Protein AF-A0A8T3VVD2-F1 (afdb_monomer)

Radius of gyration: 29.09 Å; Cα contacts (8 Å, |Δi|>4): 237; chains: 1; bounding box: 76×35×88 Å

Structure (mmCIF, N/CA/C/O backbone):
data_AF-A0A8T3VVD2-F1
#
_entry.id   AF-A0A8T3VVD2-F1
#
loop_
_atom_site.group_PDB
_atom_site.id
_atom_site.type_symbol
_atom_site.label_atom_id
_atom_site.label_alt_id
_atom_site.label_comp_id
_atom_site.label_asym_id
_atom_site.label_entity_id
_atom_site.label_seq_id
_atom_site.pdbx_PDB_ins_code
_atom_site.Cartn_x
_atom_site.Cartn_y
_atom_site.Cartn_z
_atom_site.occupancy
_atom_site.B_iso_or_equiv
_atom_site.auth_seq_id
_atom_site.auth_comp_id
_atom_site.auth_asym_id
_atom_site.auth_atom_id
_atom_site.pdbx_PDB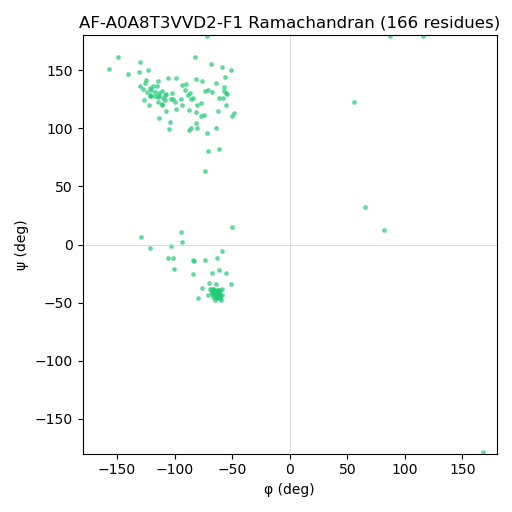_model_num
ATOM 1 N N . MET A 1 1 ? 17.380 9.396 -68.700 1.00 45.62 1 MET A N 1
ATOM 2 C CA . MET A 1 1 ? 18.036 9.926 -67.483 1.00 45.62 1 MET A CA 1
ATOM 3 C C . MET A 1 1 ? 17.421 11.280 -67.155 1.00 45.62 1 MET A C 1
ATOM 5 O O . MET A 1 1 ? 17.793 12.274 -67.766 1.00 45.62 1 MET A O 1
ATOM 9 N N . VAL A 1 2 ? 16.415 11.318 -66.279 1.00 51.78 2 VAL A N 1
ATOM 10 C CA . VAL A 1 2 ? 15.748 12.574 -65.893 1.00 51.78 2 VAL A CA 1
ATOM 11 C C . VAL A 1 2 ? 16.665 13.305 -64.914 1.00 51.78 2 VAL A C 1
ATOM 13 O O . VAL A 1 2 ? 16.884 12.832 -63.803 1.00 51.78 2 VAL A O 1
ATOM 16 N N . ARG A 1 3 ? 17.256 14.429 -65.339 1.00 52.09 3 ARG A N 1
ATOM 17 C CA . ARG A 1 3 ? 18.013 15.315 -64.445 1.00 52.09 3 ARG A CA 1
ATOM 18 C C . ARG A 1 3 ? 17.010 16.034 -63.549 1.00 52.09 3 ARG A C 1
ATOM 20 O O . ARG A 1 3 ? 16.399 17.013 -63.966 1.00 52.09 3 ARG A O 1
ATOM 27 N N . LEU A 1 4 ? 16.795 15.505 -62.350 1.00 54.72 4 LEU A N 1
ATOM 28 C CA . LEU A 1 4 ? 15.943 16.141 -61.355 1.00 54.72 4 LEU A CA 1
ATOM 29 C C . LEU A 1 4 ? 16.552 17.505 -60.998 1.00 54.72 4 LEU A C 1
ATOM 31 O O . LEU A 1 4 ? 17.735 17.592 -60.671 1.00 54.72 4 LEU A O 1
ATOM 35 N N . ASN A 1 5 ? 15.760 18.572 -61.113 1.00 67.88 5 ASN A N 1
ATOM 36 C CA . ASN A 1 5 ? 16.196 19.926 -60.786 1.00 67.88 5 ASN A CA 1
ATOM 37 C C . ASN A 1 5 ? 16.741 19.940 -59.338 1.00 67.88 5 ASN A C 1
ATOM 39 O O . ASN A 1 5 ? 16.047 19.454 -58.439 1.00 67.88 5 ASN A O 1
ATOM 43 N N . PRO A 1 6 ? 17.950 20.476 -59.083 1.00 70.69 6 PRO A N 1
ATOM 44 C CA . PRO A 1 6 ? 18.569 20.474 -57.755 1.00 70.69 6 PRO A CA 1
ATOM 45 C C . PRO A 1 6 ? 17.690 21.116 -56.671 1.00 70.69 6 PRO A C 1
ATOM 47 O O . PRO A 1 6 ? 17.810 20.766 -55.499 1.00 70.69 6 PRO A O 1
ATOM 50 N N . VAL A 1 7 ? 16.770 22.010 -57.047 1.00 67.38 7 VAL A N 1
ATOM 51 C CA . VAL A 1 7 ? 15.781 22.594 -56.129 1.00 67.38 7 VAL A CA 1
ATOM 52 C C . VAL A 1 7 ? 14.724 21.564 -55.710 1.00 67.38 7 VAL A C 1
ATOM 54 O O . VAL A 1 7 ? 14.428 21.434 -54.526 1.00 67.38 7 VAL A O 1
ATOM 57 N N . ILE A 1 8 ? 14.213 20.769 -56.653 1.00 68.38 8 ILE A N 1
ATOM 58 C CA . ILE A 1 8 ? 13.212 19.721 -56.391 1.00 68.38 8 ILE A CA 1
ATOM 59 C C . ILE A 1 8 ? 13.821 18.611 -55.523 1.00 68.38 8 ILE A C 1
ATOM 61 O O . ILE A 1 8 ? 13.182 18.137 -54.589 1.00 68.38 8 ILE A O 1
ATOM 65 N N . SER A 1 9 ? 15.091 18.262 -55.758 1.00 72.38 9 SER A N 1
ATOM 66 C CA . SER A 1 9 ? 15.817 17.298 -54.921 1.00 72.38 9 SER A CA 1
ATOM 67 C C . SER A 1 9 ? 15.936 17.757 -53.463 1.00 72.38 9 SER A C 1
ATOM 69 O O . SER A 1 9 ? 15.792 16.939 -52.560 1.00 72.38 9 SER A O 1
ATOM 71 N N . LYS A 1 10 ? 16.178 19.052 -53.213 1.00 71.88 10 LYS A N 1
ATOM 72 C CA . LYS A 1 10 ? 16.268 19.600 -51.848 1.00 71.88 10 LYS A CA 1
ATOM 73 C C . LYS A 1 10 ? 14.916 19.606 -51.137 1.00 71.88 10 LYS A C 1
ATOM 75 O O . LYS A 1 10 ? 14.860 19.304 -49.951 1.00 71.88 10 LYS A O 1
ATOM 80 N N . ILE A 1 11 ? 13.835 19.900 -51.863 1.00 76.50 11 ILE A N 1
ATOM 81 C CA . ILE A 1 11 ? 12.470 19.881 -51.315 1.00 76.50 11 ILE A CA 1
ATOM 82 C C . ILE A 1 11 ? 12.075 18.459 -50.905 1.00 76.50 11 ILE A C 1
ATOM 84 O O . ILE A 1 11 ? 11.570 18.266 -49.804 1.00 76.50 11 ILE A O 1
ATOM 88 N N . ILE A 1 12 ? 12.362 17.456 -51.740 1.00 77.19 12 ILE A N 1
ATOM 89 C CA . ILE A 1 12 ? 12.054 16.052 -51.422 1.00 77.19 12 ILE A CA 1
ATOM 90 C C . ILE A 1 12 ? 12.798 15.600 -50.158 1.00 77.19 12 ILE A C 1
ATOM 92 O O . ILE A 1 12 ? 12.195 14.978 -49.287 1.00 77.19 12 ILE A O 1
ATOM 96 N N . VAL A 1 13 ? 14.080 15.958 -50.020 1.00 79.88 13 VAL A N 1
ATOM 97 C CA . VAL A 1 13 ? 14.874 15.637 -48.821 1.00 79.88 13 VAL A CA 1
ATOM 98 C C . VAL A 1 13 ? 14.320 16.337 -47.575 1.00 79.88 13 VAL A C 1
ATOM 100 O O . VAL A 1 13 ? 14.219 15.712 -46.523 1.00 79.88 13 VAL A O 1
ATOM 103 N N . ALA A 1 14 ? 13.909 17.604 -47.687 1.00 78.44 14 ALA A N 1
ATOM 104 C CA . ALA A 1 14 ? 13.319 18.343 -46.571 1.00 78.44 14 ALA A CA 1
ATOM 105 C C . ALA A 1 14 ? 11.988 17.730 -46.103 1.00 78.44 14 ALA A C 1
ATOM 107 O O . ALA A 1 14 ? 11.775 17.571 -44.904 1.00 78.44 14 ALA A O 1
ATOM 108 N N . VAL A 1 15 ? 11.121 17.325 -47.035 1.00 81.62 15 VAL A N 1
ATOM 109 C CA . VAL A 1 15 ? 9.848 16.657 -46.712 1.00 81.62 15 VAL A CA 1
ATOM 110 C C . VAL A 1 15 ? 10.092 15.303 -46.046 1.00 81.62 15 VAL A C 1
ATOM 112 O O . VAL A 1 15 ? 9.437 14.990 -45.055 1.00 81.62 15 VAL A O 1
ATOM 115 N N . PHE A 1 16 ? 11.065 14.529 -46.535 1.00 82.94 16 PHE A N 1
ATOM 116 C CA . PHE A 1 16 ? 11.440 13.258 -45.913 1.00 82.94 16 PHE A CA 1
ATOM 117 C C . PHE A 1 16 ? 11.955 13.436 -44.486 1.00 82.94 16 PHE A C 1
ATOM 119 O O . PHE A 1 16 ? 11.568 12.674 -43.604 1.00 82.94 16 PHE A O 1
ATOM 126 N N . LEU A 1 17 ? 12.783 14.454 -44.240 1.00 81.31 17 LEU A N 1
ATOM 127 C CA . LEU A 1 17 ? 13.268 14.758 -42.895 1.00 81.31 1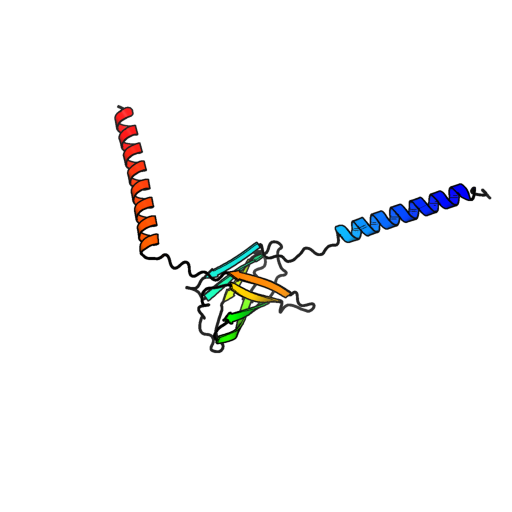7 LEU A CA 1
ATOM 128 C C . LEU A 1 17 ? 12.122 15.149 -41.961 1.00 81.31 17 LEU A C 1
ATOM 130 O O . LEU A 1 17 ? 12.041 14.618 -40.861 1.00 81.31 17 LEU A O 1
ATOM 134 N N . ILE A 1 18 ? 11.206 16.013 -42.401 1.00 83.12 18 ILE A N 1
ATOM 135 C CA . ILE A 1 18 ? 10.052 16.423 -41.586 1.00 83.12 18 ILE A CA 1
ATOM 136 C C . ILE A 1 18 ? 9.153 15.224 -41.269 1.00 83.12 18 ILE A C 1
ATOM 138 O O . ILE A 1 18 ? 8.753 15.054 -40.121 1.00 83.12 18 ILE A O 1
ATOM 142 N N . ALA A 1 19 ? 8.871 14.367 -42.253 1.00 79.88 19 ALA A N 1
ATOM 143 C CA . ALA A 1 19 ? 8.080 13.158 -42.043 1.00 79.88 19 ALA A CA 1
ATOM 144 C C . ALA A 1 19 ? 8.773 12.181 -41.078 1.00 79.88 19 ALA A C 1
ATOM 146 O O . ALA A 1 19 ? 8.126 11.639 -40.187 1.00 79.88 19 ALA A O 1
ATOM 147 N N . PHE A 1 20 ? 10.089 12.001 -41.206 1.00 81.75 20 PHE A N 1
ATOM 148 C CA . PHE A 1 20 ? 10.874 11.169 -40.296 1.00 81.75 20 PHE A CA 1
ATOM 149 C C . PHE A 1 20 ? 10.854 11.717 -38.862 1.00 81.75 20 PHE A C 1
ATOM 151 O O . PHE A 1 20 ? 10.597 10.965 -37.925 1.00 81.75 20 PHE A O 1
ATOM 158 N N . PHE A 1 21 ? 11.039 13.029 -38.686 1.00 78.44 21 PHE A N 1
ATOM 159 C CA . PHE A 1 21 ? 10.929 13.678 -37.377 1.00 78.44 21 PHE A CA 1
ATOM 160 C C . PHE A 1 21 ? 9.514 13.586 -36.799 1.00 78.44 21 PHE A C 1
ATOM 162 O O . PHE A 1 21 ? 9.372 13.336 -35.609 1.00 78.44 21 PHE A O 1
ATOM 169 N N . ALA A 1 22 ? 8.468 13.722 -37.616 1.00 74.81 22 ALA A N 1
ATOM 170 C CA . ALA A 1 22 ? 7.087 13.576 -37.164 1.00 74.81 22 ALA A CA 1
ATOM 171 C C . ALA A 1 22 ? 6.786 12.150 -36.676 1.00 74.81 22 ALA A C 1
ATOM 173 O O . ALA A 1 22 ? 6.156 11.986 -35.635 1.00 74.81 22 ALA A O 1
ATOM 174 N N . VAL A 1 23 ? 7.281 11.124 -37.377 1.00 77.69 23 VAL A N 1
ATOM 175 C CA . VAL A 1 23 ? 7.162 9.721 -36.944 1.00 77.69 23 VAL A CA 1
ATOM 176 C C . VAL A 1 23 ? 7.967 9.470 -35.672 1.00 77.69 23 VAL A C 1
ATOM 178 O O . VAL A 1 23 ? 7.491 8.765 -34.790 1.00 77.69 23 VAL A O 1
ATOM 181 N N . PHE A 1 24 ? 9.151 10.071 -35.538 1.00 74.00 24 PHE A N 1
ATOM 182 C CA . PHE A 1 24 ? 9.974 9.939 -34.337 1.00 74.00 24 PHE A CA 1
ATOM 183 C C . PHE A 1 24 ? 9.333 10.614 -33.115 1.00 74.00 24 PHE A C 1
ATOM 185 O O . PHE A 1 24 ? 9.325 10.034 -32.036 1.00 74.00 24 PHE A O 1
ATOM 192 N N . ILE A 1 25 ? 8.740 11.802 -33.285 1.00 72.12 25 ILE A N 1
ATOM 193 C CA . ILE A 1 25 ? 7.984 12.498 -32.231 1.00 72.12 25 ILE A CA 1
ATOM 194 C C . ILE A 1 25 ? 6.727 11.706 -31.864 1.00 72.12 25 ILE A C 1
ATOM 196 O O . ILE A 1 25 ? 6.444 11.528 -30.684 1.00 72.12 25 ILE A O 1
ATOM 200 N N . TRP A 1 26 ? 5.994 11.192 -32.856 1.00 70.44 26 TRP A N 1
ATOM 201 C CA . TRP A 1 26 ? 4.824 10.346 -32.617 1.00 70.44 26 TRP A CA 1
ATOM 202 C C . TRP A 1 26 ? 5.198 9.065 -31.860 1.00 70.44 26 TRP A C 1
ATOM 204 O O . TRP A 1 26 ? 4.547 8.725 -30.880 1.00 70.44 26 TRP A O 1
ATOM 214 N N . ALA A 1 27 ? 6.285 8.400 -32.255 1.00 64.19 27 ALA A N 1
ATOM 215 C CA . ALA A 1 27 ? 6.796 7.222 -31.568 1.00 64.19 27 ALA A CA 1
ATOM 216 C C . ALA A 1 27 ? 7.242 7.552 -30.136 1.00 64.19 27 ALA A C 1
ATOM 218 O O . ALA A 1 27 ? 6.880 6.828 -29.223 1.00 64.19 27 ALA A O 1
ATOM 219 N N . ALA A 1 28 ? 7.954 8.659 -29.912 1.00 61.75 28 ALA A N 1
ATOM 220 C CA . ALA A 1 28 ? 8.386 9.067 -28.574 1.00 61.75 28 ALA A CA 1
ATOM 221 C C . ALA A 1 28 ? 7.213 9.395 -27.634 1.00 61.75 28 ALA A C 1
ATOM 223 O O . ALA A 1 28 ? 7.301 9.112 -26.448 1.00 61.75 28 ALA A O 1
ATOM 224 N N . PHE A 1 29 ? 6.119 9.953 -28.163 1.00 53.28 29 PHE A N 1
ATOM 225 C CA . PHE A 1 29 ? 4.945 10.334 -27.371 1.00 53.28 29 PHE A CA 1
ATOM 226 C C . PHE A 1 29 ? 3.972 9.168 -27.115 1.00 53.28 29 PHE A C 1
ATOM 228 O O . PHE A 1 29 ? 3.226 9.193 -26.147 1.00 53.28 29 PHE A O 1
ATOM 235 N N . PHE A 1 30 ? 3.949 8.146 -27.980 1.00 54.38 30 PHE A N 1
ATOM 236 C CA . PHE A 1 30 ? 3.048 6.987 -27.844 1.00 54.38 30 PHE A CA 1
ATOM 237 C C . PHE A 1 30 ? 3.736 5.700 -27.368 1.00 54.38 30 PHE A C 1
ATOM 239 O O . PHE A 1 30 ? 3.044 4.744 -27.026 1.00 54.38 30 PHE A O 1
ATOM 246 N N . LEU A 1 31 ? 5.072 5.653 -27.347 1.00 51.16 31 LEU A N 1
ATOM 247 C CA . LEU A 1 31 ? 5.854 4.572 -26.729 1.00 51.16 31 LEU A CA 1
ATOM 248 C C . LEU A 1 31 ? 6.268 4.903 -25.291 1.00 51.16 31 LEU A C 1
ATOM 250 O O . LEU A 1 31 ? 7.106 4.189 -24.740 1.00 51.16 31 LEU A O 1
ATOM 254 N N . GLU A 1 32 ? 5.720 5.961 -24.686 1.00 50.44 32 GLU A N 1
ATOM 255 C CA . GLU A 1 32 ? 5.862 6.153 -23.245 1.00 50.44 32 GLU A CA 1
ATOM 256 C C . GLU A 1 32 ? 5.331 4.887 -22.552 1.00 50.44 32 GLU A C 1
ATOM 258 O O . GLU A 1 32 ? 4.189 4.484 -22.807 1.00 50.44 32 GLU A O 1
ATOM 263 N N . PRO A 1 33 ? 6.172 4.178 -21.774 1.00 52.59 33 PRO A N 1
ATOM 264 C CA . PRO A 1 33 ? 5.735 2.978 -21.081 1.00 52.59 33 PRO A CA 1
ATOM 265 C C . PRO A 1 33 ? 4.557 3.363 -20.193 1.00 52.59 33 PRO A C 1
ATOM 267 O O . PRO A 1 33 ? 4.598 4.411 -19.553 1.00 52.59 33 PRO A O 1
ATOM 270 N N . ALA A 1 34 ? 3.504 2.539 -20.196 1.00 53.03 34 ALA A N 1
ATOM 271 C CA . ALA A 1 34 ? 2.357 2.740 -19.324 1.00 53.03 34 ALA A CA 1
ATOM 272 C C . ALA A 1 34 ? 2.880 2.946 -17.900 1.00 53.03 34 ALA A C 1
ATOM 274 O O . ALA A 1 34 ? 3.476 2.036 -17.326 1.00 53.03 34 ALA A O 1
ATOM 275 N N . GLU A 1 35 ? 2.743 4.166 -17.389 1.00 54.75 35 GLU A N 1
ATOM 276 C CA . GLU A 1 35 ? 3.260 4.522 -16.080 1.00 54.75 35 GLU A CA 1
ATOM 277 C C . GLU A 1 35 ? 2.531 3.636 -15.067 1.00 54.75 35 GLU A C 1
ATOM 279 O O . GLU A 1 35 ? 1.299 3.662 -14.965 1.00 54.75 35 GLU A O 1
ATOM 284 N N . THR A 1 36 ? 3.277 2.754 -14.398 1.00 61.72 36 THR A N 1
ATOM 285 C CA . THR A 1 36 ? 2.759 1.884 -13.341 1.00 61.72 36 THR A CA 1
ATOM 286 C C . THR A 1 36 ? 2.462 2.756 -12.136 1.00 61.72 36 THR A C 1
ATOM 288 O O . THR A 1 36 ? 3.278 2.892 -11.227 1.00 61.72 36 THR A O 1
ATOM 291 N N . ASP A 1 37 ? 1.311 3.408 -12.187 1.00 68.31 37 ASP A N 1
ATOM 292 C CA . ASP A 1 37 ? 0.943 4.454 -11.253 1.00 68.31 37 ASP A CA 1
ATOM 293 C C . ASP A 1 37 ? -0.110 3.938 -10.266 1.00 68.31 37 ASP A C 1
ATOM 295 O O . ASP A 1 37 ? -0.982 3.126 -10.607 1.00 68.31 37 ASP A O 1
ATOM 299 N N . VAL A 1 38 ? -0.010 4.387 -9.019 1.00 75.88 38 VAL A N 1
ATOM 300 C CA . VAL A 1 38 ? -0.896 3.954 -7.935 1.00 75.88 38 VAL A CA 1
ATOM 301 C C . VAL A 1 38 ? -2.164 4.802 -7.982 1.00 75.88 38 VAL A C 1
ATOM 303 O O . VAL A 1 38 ? -2.113 6.030 -7.981 1.00 75.88 38 VAL A O 1
ATOM 306 N N . GLU A 1 39 ? -3.327 4.157 -8.035 1.00 81.69 39 GLU A N 1
ATOM 307 C CA . GLU A 1 39 ? -4.615 4.851 -7.963 1.00 81.69 39 GLU A CA 1
ATOM 308 C C . GLU A 1 39 ? -4.962 5.203 -6.517 1.00 81.69 39 GLU A C 1
ATOM 310 O O . GLU A 1 39 ? -5.376 6.321 -6.216 1.00 81.69 39 GLU A O 1
ATOM 315 N N . SER A 1 40 ? -4.789 4.241 -5.611 1.00 81.06 40 SER A N 1
ATOM 316 C CA . SER A 1 40 ? -5.002 4.439 -4.181 1.00 81.06 40 SER A CA 1
ATOM 317 C C . SER A 1 40 ? -4.221 3.420 -3.362 1.00 81.06 40 SER A C 1
ATOM 319 O O . SER A 1 40 ? -3.992 2.293 -3.797 1.00 81.06 40 SER A O 1
ATOM 321 N N . ALA A 1 41 ? -3.846 3.804 -2.147 1.00 81.56 41 ALA A N 1
ATOM 322 C CA . ALA A 1 41 ? -3.307 2.898 -1.147 1.00 81.56 41 ALA A CA 1
ATOM 323 C C . ALA A 1 41 ? -4.059 3.113 0.168 1.00 81.56 41 ALA A C 1
ATOM 325 O O . ALA A 1 41 ? -4.343 4.245 0.555 1.00 81.56 41 ALA A O 1
ATOM 326 N N . THR A 1 42 ? -4.418 2.018 0.828 1.00 83.06 42 THR A N 1
ATOM 327 C CA . THR A 1 42 ? -5.182 2.017 2.081 1.00 83.06 42 THR A CA 1
ATOM 328 C C . THR A 1 42 ? -4.505 1.113 3.094 1.00 83.06 42 THR A C 1
ATOM 330 O O . THR A 1 42 ? -3.889 0.118 2.712 1.00 83.06 42 THR A O 1
ATOM 333 N N . TYR A 1 43 ? -4.622 1.465 4.371 1.00 82.94 43 TYR A N 1
ATOM 334 C CA . TYR A 1 43 ? -4.093 0.696 5.489 1.00 82.94 43 TYR A CA 1
ATOM 335 C C . TYR A 1 43 ? -5.227 0.313 6.436 1.00 82.94 43 TYR A C 1
ATOM 337 O O . TYR A 1 43 ? -5.993 1.177 6.862 1.00 82.94 43 TYR A O 1
ATOM 345 N N . ASP A 1 44 ? -5.320 -0.973 6.756 1.00 81.25 44 ASP A N 1
ATOM 346 C CA . ASP A 1 44 ? -6.192 -1.499 7.799 1.00 81.25 44 ASP A CA 1
ATOM 347 C C . ASP A 1 44 ? -5.346 -1.834 9.033 1.00 81.25 44 ASP A C 1
ATOM 349 O O . ASP A 1 44 ? -4.620 -2.829 9.046 1.00 81.25 44 ASP A O 1
ATOM 353 N N . GLY A 1 45 ? -5.441 -1.005 10.075 1.00 70.12 45 GLY A N 1
ATOM 354 C CA . GLY A 1 45 ? -4.734 -1.216 11.341 1.00 70.12 45 GLY A CA 1
ATOM 355 C C . GLY A 1 45 ? -5.300 -2.337 12.221 1.00 70.12 45 GLY A C 1
ATOM 356 O O . GLY A 1 45 ? -4.642 -2.780 13.163 1.00 70.12 45 GLY A O 1
ATOM 357 N N . ALA A 1 46 ? -6.504 -2.841 11.941 1.00 71.94 46 ALA A N 1
ATOM 358 C CA . ALA A 1 46 ? -7.023 -4.009 12.650 1.00 71.94 46 ALA A CA 1
ATOM 359 C C . ALA A 1 46 ? -6.360 -5.298 12.143 1.00 71.94 46 ALA A C 1
ATOM 361 O O . ALA A 1 46 ? -6.065 -6.196 12.933 1.00 71.94 46 ALA A O 1
ATOM 362 N N . GLU A 1 47 ? -6.109 -5.369 10.835 1.00 76.31 47 GLU A N 1
ATOM 363 C CA . GLU A 1 47 ? -5.519 -6.541 10.180 1.00 76.31 47 GLU A CA 1
ATOM 364 C C . GLU A 1 47 ? -4.018 -6.384 9.880 1.00 76.31 47 GLU A C 1
ATOM 366 O O . GLU A 1 47 ? -3.352 -7.364 9.547 1.00 76.31 47 GLU A O 1
ATOM 371 N N . GLY A 1 48 ? -3.467 -5.171 10.003 1.00 76.06 48 GLY A N 1
ATOM 372 C CA . GLY A 1 48 ? -2.096 -4.849 9.602 1.00 76.06 48 GLY A CA 1
ATOM 373 C C . GLY A 1 48 ? -1.891 -4.977 8.090 1.00 76.06 48 GLY A C 1
ATOM 374 O O . GLY A 1 48 ? -0.817 -5.382 7.649 1.00 76.06 48 GLY A O 1
ATOM 375 N N . VAL A 1 49 ? -2.921 -4.703 7.283 1.00 81.56 49 VAL A N 1
ATOM 376 C CA . VAL A 1 49 ? -2.911 -4.947 5.832 1.00 81.56 49 VAL A CA 1
ATOM 377 C C . VAL A 1 49 ? -2.843 -3.634 5.059 1.00 81.56 49 VAL A C 1
ATOM 379 O O . VAL A 1 49 ? -3.668 -2.745 5.250 1.00 81.56 49 VAL A O 1
ATOM 382 N N . ILE A 1 50 ? -1.898 -3.530 4.124 1.00 82.62 50 ILE A N 1
ATOM 383 C CA . ILE A 1 50 ? -1.885 -2.492 3.089 1.00 82.62 50 ILE A CA 1
ATOM 384 C C . ILE A 1 50 ? -2.551 -3.058 1.843 1.00 82.62 50 ILE A C 1
ATOM 386 O O . ILE A 1 50 ? -2.101 -4.072 1.313 1.00 82.62 50 ILE A O 1
ATOM 390 N N . THR A 1 51 ? -3.573 -2.375 1.337 1.00 84.06 51 THR A N 1
ATOM 391 C CA . THR A 1 51 ? -4.154 -2.665 0.023 1.00 84.06 51 THR A CA 1
ATOM 392 C C . THR A 1 51 ? -3.834 -1.533 -0.941 1.00 84.06 51 THR A C 1
ATOM 394 O O . THR A 1 51 ? -4.225 -0.387 -0.713 1.00 84.06 51 THR A O 1
ATOM 397 N N . VAL A 1 52 ? -3.143 -1.870 -2.025 1.00 83.94 52 VAL A N 1
ATOM 398 C CA . VAL A 1 52 ? -2.749 -0.959 -3.104 1.00 83.94 52 VAL A CA 1
ATOM 399 C C . VAL A 1 52 ? -3.599 -1.267 -4.325 1.00 83.94 52 VAL A C 1
ATOM 401 O O . VAL A 1 52 ? -3.684 -2.424 -4.720 1.00 83.94 52 VAL A O 1
ATOM 404 N N . THR A 1 53 ? -4.217 -0.250 -4.917 1.00 84.06 53 THR A N 1
ATOM 405 C CA . THR A 1 53 ? -4.933 -0.338 -6.196 1.00 84.06 53 THR A CA 1
ATOM 406 C C . THR A 1 53 ? -4.132 0.425 -7.243 1.00 84.06 53 THR A C 1
ATOM 408 O O . THR A 1 53 ? -3.778 1.586 -7.033 1.00 84.06 53 THR A O 1
ATOM 411 N N . MET A 1 54 ? -3.820 -0.234 -8.349 1.00 79.81 54 MET A N 1
ATOM 412 C CA . MET A 1 54 ? -2.992 0.272 -9.437 1.00 79.81 54 MET A CA 1
ATOM 413 C C . MET A 1 54 ? -3.875 0.793 -10.568 1.00 79.81 54 MET A C 1
ATOM 415 O O . MET A 1 54 ? -4.881 0.176 -10.897 1.00 79.81 54 MET A O 1
ATOM 419 N N . LYS A 1 55 ? -3.464 1.876 -11.234 1.00 76.62 55 LYS A N 1
ATOM 420 C CA . LYS A 1 55 ? -4.170 2.374 -12.431 1.00 76.62 55 LYS A CA 1
ATOM 421 C C . LYS A 1 55 ? -4.054 1.425 -13.621 1.00 76.62 55 LYS A C 1
ATOM 423 O O . LYS A 1 55 ? -4.876 1.460 -14.535 1.00 76.62 55 LYS A O 1
ATOM 428 N N . VAL A 1 56 ? -2.997 0.616 -13.634 1.00 76.69 56 VAL A N 1
ATOM 429 C CA . VAL A 1 56 ? -2.708 -0.365 -14.677 1.00 76.69 56 VAL A CA 1
ATOM 430 C C . VAL A 1 56 ? -2.484 -1.719 -14.008 1.00 76.69 56 VAL A C 1
ATOM 432 O O . VAL A 1 56 ? -1.741 -1.781 -13.025 1.00 76.69 56 VAL A O 1
ATOM 435 N N . PRO A 1 57 ? -3.091 -2.807 -14.516 1.00 72.88 57 PRO A N 1
ATOM 436 C CA . PRO A 1 57 ? -2.837 -4.146 -14.007 1.00 72.88 57 PRO A CA 1
ATOM 437 C C . PRO A 1 57 ? -1.344 -4.481 -14.052 1.00 72.88 57 PRO A C 1
ATOM 439 O O . PRO A 1 57 ? -0.692 -4.310 -15.084 1.00 72.88 57 PRO A O 1
ATOM 442 N N . LEU A 1 58 ? -0.817 -4.963 -12.930 1.00 72.94 58 LEU A N 1
ATOM 443 C CA . LEU A 1 58 ? 0.552 -5.457 -12.838 1.00 72.94 58 LEU A CA 1
ATOM 444 C C . LEU A 1 58 ? 0.647 -6.894 -13.343 1.00 72.94 58 LEU A C 1
ATOM 446 O O . LEU A 1 58 ? -0.350 -7.610 -13.424 1.00 72.94 58 LEU A O 1
ATOM 450 N N . ALA A 1 59 ? 1.868 -7.316 -13.663 1.00 71.75 59 ALA A N 1
ATOM 451 C CA . ALA A 1 59 ? 2.137 -8.704 -13.992 1.00 71.75 59 ALA A CA 1
ATOM 452 C C . ALA A 1 59 ? 1.883 -9.622 -12.784 1.00 71.75 59 ALA A C 1
ATOM 454 O O . ALA A 1 59 ? 2.269 -9.319 -11.648 1.00 71.75 59 ALA A O 1
ATOM 455 N N . ASP A 1 60 ? 1.281 -10.776 -13.063 1.00 72.31 60 ASP A N 1
ATOM 456 C CA . ASP A 1 60 ? 1.043 -11.826 -12.080 1.00 72.31 60 ASP A CA 1
ATOM 457 C C . ASP A 1 60 ? 2.358 -12.275 -11.442 1.00 72.31 60 ASP A C 1
ATOM 459 O O . ASP A 1 60 ? 3.337 -12.586 -12.129 1.00 72.31 60 ASP A O 1
ATOM 463 N N . GLY A 1 61 ? 2.382 -12.363 -10.114 1.00 72.19 61 GLY A N 1
ATOM 464 C CA . GLY A 1 61 ? 3.582 -12.795 -9.421 1.00 72.19 61 GLY A CA 1
ATOM 465 C C . GLY A 1 61 ? 3.559 -12.571 -7.920 1.00 72.19 61 GLY A C 1
ATOM 466 O O . GLY A 1 61 ? 2.590 -12.089 -7.331 1.00 72.19 61 GLY A O 1
ATOM 467 N N . SER A 1 62 ? 4.676 -12.943 -7.303 1.00 74.69 62 SER A N 1
ATOM 468 C CA . SER A 1 62 ? 4.969 -12.591 -5.919 1.00 74.69 62 SER A CA 1
ATOM 469 C C . SER A 1 62 ? 5.638 -11.221 -5.893 1.00 74.69 62 SER A C 1
ATOM 471 O O . SER A 1 62 ? 6.594 -10.988 -6.637 1.00 74.69 62 SER A O 1
ATOM 473 N N . TRP A 1 63 ? 5.141 -10.333 -5.042 1.00 75.81 63 TRP A N 1
ATOM 474 C CA . TRP A 1 63 ? 5.660 -8.981 -4.877 1.00 75.81 63 TRP A CA 1
ATOM 475 C C . TRP A 1 63 ? 6.015 -8.768 -3.407 1.00 75.81 63 TRP A C 1
ATOM 477 O O . TRP A 1 63 ? 5.336 -9.241 -2.497 1.00 75.81 63 TRP A O 1
ATOM 487 N N . VAL A 1 64 ? 7.108 -8.069 -3.147 1.00 74.31 64 VAL A N 1
ATOM 488 C CA . VAL A 1 64 ? 7.549 -7.753 -1.787 1.00 74.31 64 VAL A CA 1
ATOM 489 C C . VAL A 1 64 ? 7.427 -6.259 -1.598 1.00 74.31 64 VAL A C 1
ATOM 491 O O . VAL A 1 64 ? 7.885 -5.481 -2.431 1.00 74.31 64 VAL A O 1
ATOM 494 N N . ALA A 1 65 ? 6.797 -5.867 -0.500 1.00 72.38 65 ALA A N 1
ATOM 495 C CA . ALA A 1 65 ? 6.667 -4.481 -0.102 1.00 72.38 65 ALA A CA 1
ATOM 496 C C . ALA A 1 65 ? 7.553 -4.222 1.117 1.00 72.38 65 ALA A C 1
ATOM 498 O O . ALA A 1 65 ? 7.430 -4.876 2.158 1.00 72.38 65 ALA A O 1
ATOM 499 N N . SER A 1 66 ? 8.437 -3.246 0.982 1.00 73.94 66 SER A N 1
ATOM 500 C CA . SER A 1 66 ? 9.214 -2.668 2.066 1.00 73.94 66 SER A CA 1
ATOM 501 C C . SER A 1 66 ? 8.552 -1.358 2.481 1.00 73.94 66 SER A C 1
ATOM 503 O O . SER A 1 66 ? 8.367 -0.460 1.665 1.00 73.94 66 SER A O 1
ATOM 505 N N . VAL A 1 67 ? 8.180 -1.248 3.752 1.00 71.94 67 VAL A N 1
ATOM 506 C CA . VAL A 1 67 ? 7.592 -0.038 4.328 1.00 71.94 67 VAL A CA 1
ATOM 507 C C . VAL A 1 67 ? 8.657 0.672 5.150 1.00 71.94 67 VAL A C 1
ATOM 509 O O . VAL A 1 67 ? 9.252 0.097 6.065 1.00 71.94 67 VAL A O 1
ATOM 512 N N . TYR A 1 68 ? 8.867 1.941 4.828 1.00 72.88 68 TYR A N 1
ATOM 513 C CA . TYR A 1 68 ? 9.824 2.827 5.466 1.00 72.88 68 TYR A CA 1
ATOM 514 C C . TYR A 1 68 ? 9.049 3.821 6.322 1.00 72.88 68 TYR A C 1
ATOM 516 O O . TYR A 1 68 ? 8.288 4.663 5.832 1.00 72.88 68 TYR A O 1
ATOM 524 N N . VAL A 1 69 ? 9.261 3.724 7.629 1.00 65.94 69 VAL A N 1
ATOM 525 C CA . VAL A 1 69 ? 8.711 4.664 8.598 1.00 65.94 69 VAL A CA 1
ATOM 526 C C . VAL A 1 69 ? 9.851 5.557 9.046 1.00 65.94 69 VAL A C 1
ATOM 528 O O . VAL A 1 69 ? 10.670 5.160 9.868 1.00 65.94 69 VAL A O 1
ATOM 531 N N . SER A 1 70 ? 9.936 6.760 8.481 1.00 60.59 70 SER A N 1
ATOM 532 C CA . SER A 1 70 ? 10.773 7.808 9.056 1.00 60.59 70 SER A CA 1
ATOM 533 C C . SER A 1 70 ? 9.958 8.529 10.119 1.00 60.59 70 SER A C 1
ATOM 535 O O . SER A 1 70 ? 9.113 9.362 9.784 1.00 60.59 70 SER A O 1
ATOM 537 N N . ASP A 1 71 ? 10.185 8.192 11.383 1.00 55.16 71 ASP A N 1
ATOM 538 C CA . ASP A 1 71 ? 9.756 9.063 12.468 1.00 55.16 71 ASP A CA 1
ATOM 539 C C 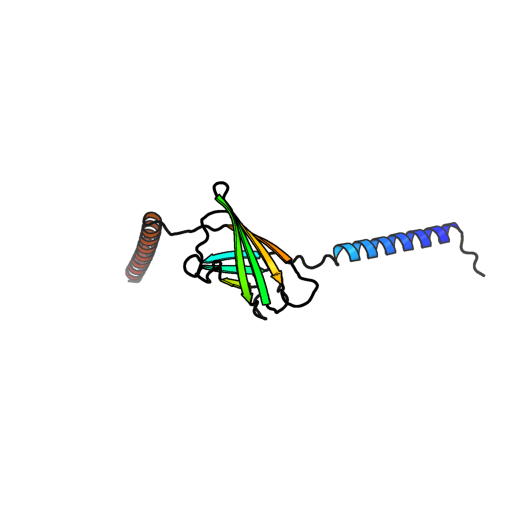. ASP A 1 71 ? 10.882 10.065 12.739 1.00 55.16 71 ASP A C 1
ATOM 541 O O . ASP A 1 71 ? 12.050 9.680 12.871 1.00 55.16 71 ASP A O 1
ATOM 545 N N . SER A 1 72 ? 10.556 11.359 12.762 1.00 46.97 72 SER A N 1
ATOM 546 C CA . SER A 1 72 ? 11.544 12.418 12.991 1.00 46.97 72 SER A CA 1
ATOM 547 C C . SER A 1 72 ? 12.215 12.304 14.360 1.00 46.97 72 SER A C 1
ATOM 549 O O . SER A 1 72 ? 13.330 12.803 14.516 1.00 46.97 72 SER A O 1
ATOM 551 N N . ASP A 1 73 ? 11.572 11.617 15.310 1.00 48.09 73 ASP A N 1
ATOM 552 C CA . ASP A 1 73 ? 12.040 11.501 16.691 1.00 48.09 73 ASP A CA 1
ATOM 553 C C . ASP A 1 73 ? 12.759 10.170 17.005 1.00 48.09 73 ASP A C 1
ATOM 555 O O . ASP A 1 73 ? 13.570 10.126 17.931 1.00 48.09 73 ASP A O 1
ATOM 559 N N . GLU A 1 74 ? 12.548 9.102 16.221 1.00 48.72 74 GLU A N 1
ATOM 560 C CA . GLU A 1 74 ? 13.084 7.751 16.513 1.00 48.72 74 GLU A CA 1
ATOM 561 C C . GLU A 1 74 ? 13.987 7.158 15.412 1.00 48.72 74 GLU A C 1
ATOM 563 O O . GLU A 1 74 ? 14.593 6.099 15.594 1.00 48.72 74 GLU A O 1
ATOM 568 N N . GLY A 1 75 ? 14.163 7.864 14.292 1.00 56.75 75 GLY A N 1
ATOM 569 C CA . GLY A 1 75 ? 14.944 7.388 13.151 1.00 56.75 75 GLY A CA 1
ATOM 570 C C . GLY A 1 75 ? 14.121 6.549 12.170 1.00 56.75 75 GLY A C 1
ATOM 571 O O . GLY A 1 75 ? 12.916 6.355 12.319 1.00 56.75 75 GLY A O 1
ATOM 572 N N . THR A 1 76 ? 14.769 6.085 11.099 1.00 64.69 76 THR A N 1
ATOM 573 C CA . THR A 1 76 ? 14.098 5.304 10.051 1.00 64.69 76 THR A CA 1
ATOM 574 C C . THR A 1 76 ? 13.957 3.843 10.470 1.00 64.69 76 THR A C 1
ATOM 576 O O . THR A 1 76 ? 14.952 3.122 10.564 1.00 64.69 76 THR A O 1
ATOM 579 N N . MET A 1 77 ? 12.718 3.402 10.670 1.00 64.88 77 MET A N 1
ATOM 580 C CA . MET A 1 77 ? 12.345 2.007 10.900 1.00 64.88 77 MET A CA 1
ATOM 581 C C . MET A 1 77 ? 11.973 1.336 9.573 1.00 64.88 77 MET A C 1
ATOM 583 O O . MET A 1 77 ? 11.267 1.919 8.745 1.00 64.88 77 MET A O 1
ATOM 587 N N . TYR A 1 78 ? 12.448 0.105 9.380 1.00 69.12 78 TYR A N 1
ATOM 588 C CA . TYR A 1 78 ? 12.246 -0.680 8.161 1.00 69.12 78 TYR A CA 1
ATOM 589 C C . TYR A 1 78 ? 11.395 -1.910 8.475 1.00 69.12 78 TYR A C 1
ATOM 591 O O . TYR A 1 78 ? 11.780 -2.733 9.308 1.00 69.12 78 TYR A O 1
ATOM 599 N N . TYR A 1 79 ? 10.271 -2.051 7.777 1.00 72.38 79 TYR A N 1
ATOM 600 C CA . TYR A 1 79 ? 9.405 -3.224 7.859 1.00 72.38 79 TYR A CA 1
ATOM 601 C C . TYR A 1 79 ? 9.359 -3.903 6.493 1.00 72.38 79 TYR A C 1
ATOM 603 O O . TYR A 1 79 ? 9.110 -3.253 5.480 1.00 72.38 79 TYR A O 1
ATOM 611 N N . THR A 1 80 ? 9.620 -5.207 6.444 1.00 66.94 80 THR A N 1
ATOM 612 C CA . THR A 1 80 ? 9.587 -5.981 5.197 1.00 66.94 80 THR A CA 1
ATOM 613 C C . THR A 1 80 ? 8.410 -6.931 5.229 1.00 66.94 80 THR A C 1
ATOM 615 O O . THR A 1 80 ? 8.187 -7.632 6.213 1.00 66.94 80 THR A O 1
ATOM 618 N N . THR A 1 81 ? 7.656 -6.942 4.139 1.00 68.81 81 THR A N 1
ATOM 619 C CA . THR A 1 81 ? 6.372 -7.624 4.040 1.00 68.81 81 THR A CA 1
ATOM 620 C C . THR A 1 81 ? 6.273 -8.262 2.662 1.00 68.81 81 THR A C 1
ATOM 622 O O . THR A 1 81 ? 6.801 -7.738 1.681 1.00 68.81 81 THR A O 1
ATOM 625 N N . SER A 1 82 ? 5.619 -9.408 2.558 1.00 68.31 82 SER A N 1
ATOM 626 C CA . SER A 1 82 ? 5.393 -10.071 1.272 1.00 68.31 82 SER A CA 1
ATOM 627 C C . SER A 1 82 ? 3.905 -10.109 0.970 1.00 68.31 82 SER A C 1
ATOM 629 O O . SER A 1 82 ? 3.111 -10.435 1.852 1.00 68.31 82 SER A O 1
ATOM 631 N N . GLY A 1 8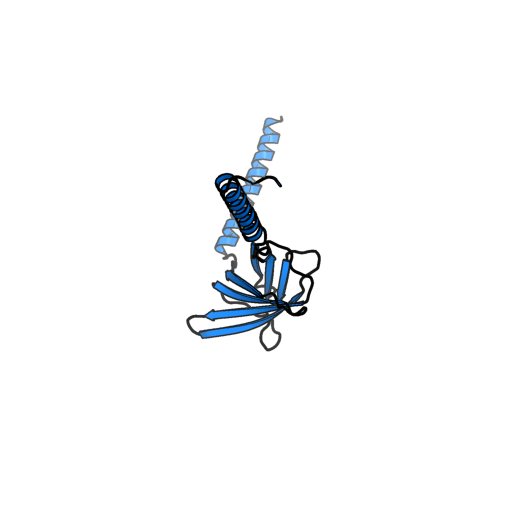3 ? 3.541 -9.812 -0.272 1.00 64.75 83 GLY A N 1
ATOM 632 C CA . GLY A 1 83 ? 2.171 -9.857 -0.765 1.00 64.75 83 GLY A CA 1
ATOM 633 C C . GLY A 1 83 ? 2.099 -10.642 -2.067 1.00 64.75 83 GLY A C 1
ATOM 634 O O . GLY A 1 83 ? 3.086 -10.817 -2.782 1.00 64.75 83 GLY A O 1
ATOM 635 N N . ILE A 1 84 ? 0.917 -11.155 -2.381 1.00 66.19 84 ILE A N 1
ATOM 636 C CA . ILE A 1 84 ? 0.685 -11.865 -3.640 1.00 66.19 84 ILE A CA 1
ATOM 637 C C . ILE A 1 84 ? -0.280 -11.027 -4.462 1.00 66.19 84 ILE A C 1
ATOM 639 O O . ILE A 1 84 ? -1.351 -10.654 -3.983 1.00 66.19 84 ILE A O 1
ATOM 643 N N . VAL A 1 85 ? 0.103 -10.746 -5.704 1.00 64.88 85 VAL A N 1
ATOM 644 C CA . VAL A 1 85 ? -0.773 -10.079 -6.666 1.00 64.88 85 VAL A CA 1
ATOM 645 C C . VAL A 1 85 ? -1.615 -11.142 -7.337 1.00 64.88 85 VAL A C 1
ATOM 647 O O . VAL A 1 85 ? -1.092 -12.138 -7.842 1.00 64.88 85 VAL A O 1
ATOM 650 N N . THR A 1 86 ? -2.933 -10.963 -7.290 1.00 59.66 86 THR A N 1
ATOM 651 C CA . THR A 1 86 ? -3.853 -11.940 -7.876 1.00 59.66 86 THR A CA 1
ATOM 652 C C . THR A 1 86 ? -4.159 -11.602 -9.342 1.00 59.66 86 THR A C 1
ATOM 654 O O . THR A 1 86 ? -4.428 -10.438 -9.630 1.00 59.66 86 THR A O 1
ATOM 657 N N . PRO A 1 87 ? -4.208 -12.597 -10.252 1.00 51.06 87 PRO A N 1
ATOM 658 C CA . PRO A 1 87 ? -4.244 -12.407 -11.713 1.00 51.06 87 PRO A CA 1
ATOM 659 C C . PRO A 1 87 ? -5.382 -11.598 -12.346 1.00 51.06 87 PRO A C 1
ATOM 661 O O . PRO A 1 87 ? -5.423 -11.417 -13.560 1.00 51.06 87 PRO A O 1
ATOM 664 N N . SER A 1 88 ? -6.378 -11.181 -11.568 1.00 55.78 88 SER A N 1
ATOM 665 C CA . SER A 1 88 ? -7.548 -10.462 -12.082 1.00 55.78 88 SER A CA 1
ATOM 666 C C . SER A 1 88 ? -7.848 -9.179 -11.324 1.00 55.78 88 SER A C 1
ATOM 668 O O . SER A 1 88 ? -8.904 -8.587 -11.541 1.00 55.78 88 SER A O 1
ATOM 670 N N . ALA A 1 89 ? -6.977 -8.795 -10.397 1.00 57.88 89 ALA A N 1
ATOM 671 C CA . ALA A 1 89 ? -7.138 -7.592 -9.620 1.00 57.88 89 ALA A CA 1
ATOM 672 C C . ALA A 1 89 ? -5.898 -6.742 -9.862 1.00 57.88 89 ALA A C 1
ATOM 674 O O . ALA A 1 89 ? -4.787 -7.111 -9.501 1.00 57.88 89 ALA A O 1
ATOM 675 N N . ASP A 1 90 ? -6.119 -5.553 -10.388 1.00 71.19 90 ASP A N 1
ATOM 676 C CA . ASP A 1 90 ? -5.306 -4.350 -10.207 1.00 71.19 90 ASP A CA 1
ATOM 677 C C . ASP A 1 90 ? -4.994 -4.018 -8.727 1.00 71.19 90 ASP A C 1
ATOM 679 O O . ASP A 1 90 ? -4.570 -2.911 -8.409 1.00 71.19 90 ASP A O 1
ATOM 683 N N . ARG A 1 91 ? -5.197 -4.961 -7.797 1.00 77.62 91 ARG A N 1
ATOM 684 C CA . ARG A 1 91 ? -5.069 -4.804 -6.358 1.00 77.62 91 ARG A CA 1
ATOM 685 C C . ARG A 1 91 ? -4.039 -5.770 -5.807 1.00 77.62 91 ARG A C 1
ATOM 687 O O . ARG A 1 91 ? -4.048 -6.966 -6.102 1.00 77.62 91 ARG A O 1
ATOM 694 N N . MET A 1 92 ? -3.193 -5.234 -4.944 1.00 79.75 92 MET A N 1
ATOM 695 C CA . MET A 1 92 ? -2.198 -5.971 -4.183 1.00 79.75 92 MET A CA 1
ATOM 696 C C . MET A 1 92 ? -2.495 -5.797 -2.700 1.00 79.75 92 MET A C 1
ATOM 698 O O . MET A 1 92 ? -2.758 -4.677 -2.261 1.00 79.75 92 MET A O 1
ATOM 702 N N . SER A 1 93 ? -2.420 -6.878 -1.931 1.00 79.44 93 SER A N 1
ATOM 703 C CA . SER A 1 93 ? -2.563 -6.823 -0.476 1.00 79.44 93 SER A CA 1
ATOM 704 C C . SER A 1 93 ? -1.301 -7.360 0.190 1.00 79.44 93 SER A C 1
ATOM 706 O O . SER A 1 93 ? -0.838 -8.458 -0.128 1.00 79.44 93 SER A O 1
ATOM 708 N N . PHE A 1 94 ? -0.752 -6.573 1.112 1.00 78.62 94 PHE A N 1
ATOM 709 C CA . PHE A 1 94 ? 0.466 -6.869 1.860 1.00 78.62 94 PHE A CA 1
ATOM 710 C C . PHE A 1 94 ? 0.144 -6.876 3.346 1.00 78.62 94 PHE A C 1
ATOM 712 O O . PHE A 1 94 ? -0.433 -5.917 3.852 1.00 78.62 94 PHE A O 1
ATOM 719 N N . THR A 1 95 ? 0.531 -7.930 4.056 1.00 81.31 95 THR A N 1
ATOM 720 C CA . THR A 1 95 ? 0.405 -7.978 5.515 1.00 81.31 95 THR A CA 1
ATOM 721 C C . THR A 1 95 ? 1.706 -7.512 6.144 1.00 81.31 95 THR A C 1
ATOM 723 O O . THR A 1 95 ? 2.749 -8.129 5.925 1.00 81.31 95 THR A O 1
ATOM 726 N N . ILE A 1 96 ? 1.652 -6.443 6.934 1.00 77.44 96 ILE A N 1
ATOM 727 C CA . ILE A 1 96 ? 2.817 -5.902 7.618 1.00 77.44 96 ILE A CA 1
ATOM 728 C C . ILE A 1 96 ? 3.103 -6.694 8.878 1.00 77.44 96 IL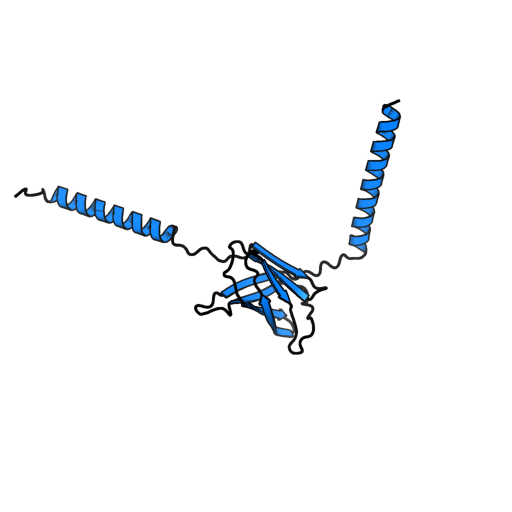E A C 1
ATOM 730 O O . ILE A 1 96 ? 2.301 -6.735 9.812 1.00 77.44 96 ILE A O 1
ATOM 734 N N . THR A 1 97 ? 4.295 -7.276 8.919 1.00 74.12 97 THR A N 1
ATOM 735 C CA . THR A 1 97 ? 4.804 -7.965 10.095 1.00 74.12 97 THR A CA 1
ATOM 736 C C . THR A 1 97 ? 6.133 -7.385 10.548 1.00 74.12 97 THR A C 1
ATOM 738 O O . THR A 1 97 ? 6.928 -6.905 9.736 1.00 74.12 97 THR A O 1
ATOM 741 N N . ASP A 1 98 ? 6.393 -7.452 11.849 1.00 67.88 98 ASP A N 1
ATOM 742 C CA . ASP A 1 98 ? 7.714 -7.173 12.401 1.00 67.88 98 ASP A CA 1
ATOM 743 C C . ASP A 1 98 ? 8.724 -8.293 12.070 1.00 67.88 98 ASP A C 1
ATOM 745 O O . ASP A 1 98 ? 8.404 -9.310 11.449 1.00 67.88 98 ASP A O 1
ATOM 749 N N . SER A 1 99 ? 9.969 -8.127 12.523 1.00 66.62 99 SER A N 1
ATOM 750 C CA . SER A 1 99 ? 11.032 -9.132 12.351 1.00 66.62 99 SER A CA 1
ATOM 751 C C . SER A 1 99 ? 10.761 -10.477 13.048 1.00 66.62 99 SER A C 1
ATOM 753 O O . SER A 1 99 ? 11.492 -11.438 12.812 1.00 66.62 99 SER A O 1
ATOM 755 N N . GLN A 1 100 ? 9.748 -10.548 13.915 1.00 71.25 100 GLN A N 1
ATOM 756 C CA . GLN A 1 100 ? 9.321 -11.745 14.640 1.00 71.25 100 GLN A CA 1
ATOM 757 C C . GLN A 1 100 ? 8.051 -12.375 14.034 1.00 71.25 100 GLN A C 1
ATOM 759 O O . GLN A 1 100 ? 7.606 -13.417 14.516 1.00 71.25 100 GLN A O 1
ATOM 764 N N . GLY A 1 101 ? 7.479 -11.790 12.974 1.00 68.12 101 GLY A N 1
ATOM 765 C CA . GLY A 1 101 ? 6.255 -12.271 12.329 1.00 68.12 101 GLY A CA 1
ATOM 766 C C . GLY A 1 101 ? 4.960 -11.837 13.025 1.00 68.12 101 GLY A C 1
ATOM 767 O O . GLY A 1 101 ? 3.898 -12.373 12.710 1.00 68.12 101 GLY A O 1
ATOM 768 N N . CYS A 1 102 ? 5.019 -10.892 13.965 1.00 75.00 102 CYS A N 1
ATOM 769 C CA . CYS A 1 102 ? 3.830 -10.312 14.586 1.00 75.00 102 CYS A CA 1
ATOM 770 C C . CYS A 1 102 ? 3.233 -9.233 13.682 1.00 75.00 102 CYS A C 1
ATOM 772 O O . CYS A 1 102 ? 3.976 -8.458 13.083 1.00 75.00 102 CYS A O 1
ATOM 774 N N . LEU A 1 103 ? 1.899 -9.147 13.629 1.00 75.12 103 LEU A N 1
ATOM 775 C CA . LEU A 1 103 ? 1.202 -8.052 12.951 1.00 75.12 103 LEU A CA 1
ATOM 776 C C . LEU A 1 103 ? 1.624 -6.718 13.560 1.00 75.12 103 LEU A C 1
ATOM 778 O O . LEU A 1 103 ? 1.543 -6.532 14.778 1.00 75.12 103 LEU A O 1
ATOM 782 N N . LEU A 1 104 ? 2.083 -5.808 12.707 1.00 71.81 104 LEU A N 1
ATOM 783 C CA . LEU A 1 104 ? 2.557 -4.509 13.144 1.00 71.81 104 LEU A CA 1
ATOM 784 C C . LEU A 1 104 ? 1.497 -3.448 12.881 1.00 71.81 104 LEU A C 1
ATOM 786 O O . LEU A 1 104 ? 1.017 -3.318 11.756 1.00 71.81 104 LEU A O 1
ATOM 790 N N . ASN A 1 105 ? 1.205 -2.649 13.908 1.00 74.31 105 ASN A N 1
ATOM 791 C CA . ASN A 1 105 ? 0.426 -1.440 13.728 1.00 74.31 105 ASN A CA 1
ATOM 792 C C . ASN A 1 105 ? 1.326 -0.260 13.367 1.00 74.31 105 ASN A C 1
ATOM 794 O O . ASN A 1 105 ? 2.186 0.132 14.158 1.00 74.31 105 ASN A O 1
ATOM 798 N N . LEU A 1 106 ? 1.145 0.287 12.163 1.00 76.62 106 LEU A N 1
ATOM 799 C CA . LEU A 1 106 ? 1.865 1.479 11.740 1.00 76.62 106 LEU A CA 1
ATOM 800 C C . LEU A 1 106 ? 1.347 2.701 12.510 1.00 76.62 106 LEU A C 1
ATOM 802 O O . LEU A 1 106 ? 0.138 2.906 12.571 1.00 76.62 106 LEU A O 1
ATOM 806 N N . PRO A 1 107 ? 2.237 3.548 13.055 1.00 73.62 107 PRO A N 1
ATOM 807 C CA . PRO A 1 107 ? 1.813 4.790 13.680 1.00 73.62 107 PRO A CA 1
ATOM 808 C C . PRO A 1 107 ? 1.266 5.758 12.630 1.00 73.62 107 PRO A C 1
ATOM 810 O O . PRO A 1 107 ? 1.687 5.736 11.469 1.00 73.62 107 PRO A O 1
ATOM 813 N N . ASN A 1 108 ? 0.410 6.680 13.068 1.00 73.25 108 ASN A N 1
ATOM 814 C CA . ASN A 1 108 ? -0.112 7.748 12.222 1.00 73.25 108 ASN A CA 1
ATOM 815 C C . ASN A 1 108 ? 0.983 8.529 11.486 1.00 73.25 108 ASN A C 1
ATOM 817 O O . ASN A 1 108 ? 2.118 8.682 11.950 1.00 73.25 108 ASN A O 1
ATOM 821 N N . GLY A 1 109 ? 0.614 9.041 10.318 1.00 72.56 109 GLY A N 1
ATOM 822 C CA . GLY A 1 109 ? 1.439 9.901 9.485 1.00 72.56 109 GLY A CA 1
ATOM 823 C C . GLY A 1 109 ? 1.807 9.282 8.142 1.00 72.56 109 GLY A C 1
ATOM 824 O O . GLY A 1 109 ? 1.451 8.154 7.808 1.00 72.56 109 GLY A O 1
ATOM 825 N N . SER A 1 110 ? 2.553 10.060 7.370 1.00 74.56 110 SER A N 1
ATOM 826 C CA . SER A 1 110 ? 2.943 9.718 6.007 1.00 74.56 110 SER A CA 1
ATOM 827 C C . SER A 1 110 ? 4.087 8.700 6.006 1.00 74.56 110 SER A C 1
ATOM 829 O O . SER A 1 110 ? 5.133 8.951 6.610 1.00 74.56 110 SER A O 1
ATOM 831 N N . LYS A 1 111 ? 3.888 7.539 5.375 1.00 77.88 111 LYS A N 1
ATOM 832 C CA . LYS A 1 111 ? 4.877 6.452 5.275 1.00 77.88 111 LYS A CA 1
ATOM 833 C C . LYS A 1 111 ? 5.297 6.260 3.827 1.00 77.88 111 LYS A C 1
ATOM 835 O O . LYS A 1 111 ? 4.460 6.313 2.931 1.00 77.88 111 LYS A O 1
ATOM 840 N N . HIS A 1 112 ? 6.579 6.007 3.595 1.00 78.12 112 HIS A N 1
ATOM 841 C CA . HIS A 1 112 ? 7.064 5.682 2.258 1.00 78.12 112 HIS A CA 1
ATOM 842 C C . HIS A 1 112 ? 7.024 4.167 2.066 1.00 78.12 112 HIS A C 1
ATOM 844 O O . HIS A 1 112 ? 7.432 3.423 2.959 1.00 78.12 112 HIS A O 1
ATOM 850 N N . VAL A 1 113 ? 6.488 3.704 0.942 1.00 77.00 113 VAL A N 1
ATOM 851 C CA . VAL A 1 113 ? 6.349 2.278 0.646 1.00 77.00 113 VAL A CA 1
ATOM 852 C C . VAL A 1 113 ? 6.976 1.988 -0.709 1.00 77.00 113 VAL A C 1
ATOM 854 O O . VAL A 1 113 ? 6.567 2.556 -1.724 1.00 77.00 113 VAL A O 1
ATOM 857 N N . ASP A 1 114 ? 7.919 1.048 -0.707 1.00 78.62 114 ASP A N 1
ATOM 858 C CA . ASP A 1 114 ? 8.602 0.574 -1.905 1.00 78.62 114 ASP 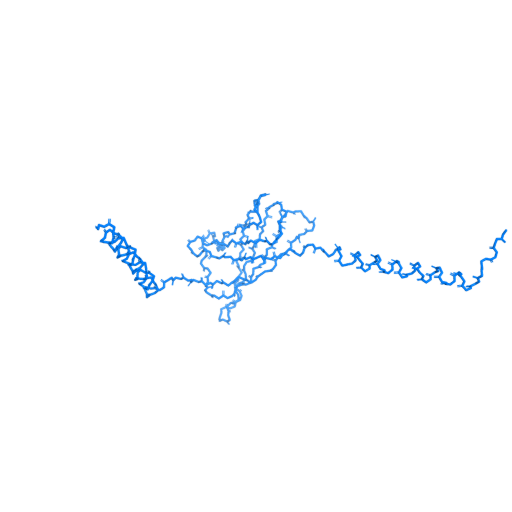A CA 1
ATOM 859 C C . ASP A 1 114 ? 8.146 -0.854 -2.173 1.00 78.62 114 ASP A C 1
ATOM 861 O O . ASP A 1 114 ? 8.333 -1.753 -1.348 1.00 78.62 114 ASP A O 1
ATOM 865 N N . VAL A 1 115 ? 7.570 -1.092 -3.343 1.00 76.44 115 VAL A N 1
ATOM 866 C CA . VAL A 1 115 ? 7.092 -2.414 -3.748 1.00 76.44 115 VAL A CA 1
ATOM 867 C C . VAL A 1 115 ? 7.924 -2.901 -4.918 1.00 76.44 115 VAL A C 1
ATOM 869 O O . VAL A 1 115 ? 8.052 -2.204 -5.919 1.00 76.44 115 VAL A O 1
ATOM 872 N N . HIS A 1 116 ? 8.485 -4.102 -4.807 1.00 75.75 116 HIS A N 1
ATOM 873 C CA . HIS A 1 116 ? 9.319 -4.715 -5.834 1.00 75.75 116 HIS A CA 1
ATOM 874 C C . HIS A 1 116 ? 8.815 -6.106 -6.218 1.00 75.75 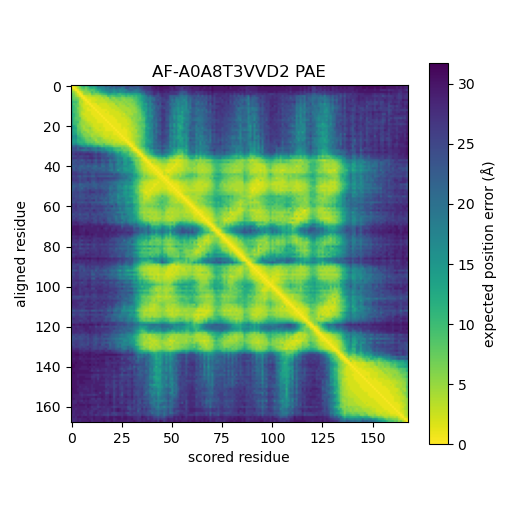116 HIS A C 1
ATOM 876 O O . HIS A 1 116 ? 8.430 -6.914 -5.368 1.00 75.75 116 HIS A O 1
ATOM 882 N N . SER A 1 117 ? 8.840 -6.406 -7.515 1.00 72.44 117 SER A N 1
ATOM 883 C CA . SER A 1 117 ? 8.497 -7.740 -8.014 1.00 72.44 117 SER A CA 1
ATOM 884 C C . SER A 1 117 ? 9.613 -8.739 -7.704 1.00 72.44 117 SER A C 1
ATOM 886 O O . SER A 1 117 ? 10.784 -8.495 -8.004 1.00 72.44 117 SER A O 1
ATOM 888 N N . LEU A 1 118 ? 9.259 -9.907 -7.157 1.00 70.81 118 LEU A N 1
ATOM 889 C CA . LEU A 1 118 ? 10.170 -11.058 -7.056 1.00 70.81 118 LEU A CA 1
ATOM 890 C C . LEU A 1 118 ? 10.193 -11.896 -8.343 1.00 70.81 118 LEU A C 1
ATOM 892 O O . LEU A 1 118 ? 11.049 -12.770 -8.502 1.00 70.81 118 LEU A O 1
ATOM 896 N N . ALA A 1 119 ? 9.235 -11.680 -9.244 1.00 61.16 119 ALA A N 1
ATOM 897 C CA . ALA A 1 119 ? 9.056 -12.493 -10.433 1.00 61.16 119 ALA A CA 1
ATOM 898 C C . ALA A 1 119 ? 9.914 -11.958 -11.590 1.00 61.16 119 ALA A C 1
ATOM 900 O O . ALA A 1 119 ? 9.505 -11.041 -12.282 1.00 61.16 119 ALA A O 1
ATOM 901 N N . VAL A 1 120 ? 11.078 -12.598 -11.780 1.00 49.72 120 VAL A N 1
ATOM 902 C CA . VAL A 1 120 ? 11.989 -12.573 -12.949 1.00 49.72 120 VAL A CA 1
ATOM 903 C C . VAL A 1 120 ? 12.493 -11.180 -13.395 1.00 49.72 120 VAL A C 1
ATOM 905 O O . VAL A 1 120 ? 11.705 -10.335 -13.791 1.00 49.72 120 VAL A O 1
ATOM 908 N N . PRO A 1 121 ? 13.823 -10.946 -13.442 1.00 53.22 121 PRO A N 1
ATOM 909 C CA . PRO A 1 121 ? 14.385 -9.675 -13.900 1.00 53.22 121 PRO A CA 1
ATOM 910 C C . PRO A 1 121 ? 13.938 -9.281 -15.324 1.00 53.22 121 PRO A C 1
ATOM 912 O O . PRO A 1 121 ? 13.897 -10.155 -16.198 1.00 53.22 121 PRO A O 1
ATOM 915 N N . PRO A 1 122 ? 13.730 -7.978 -15.604 1.00 51.78 122 PRO A N 1
ATOM 916 C CA . PRO A 1 122 ? 13.981 -6.834 -14.721 1.00 51.78 122 PRO A CA 1
ATOM 917 C C . PRO A 1 122 ? 12.912 -6.667 -13.629 1.00 51.78 122 PRO A C 1
ATOM 919 O O . PRO A 1 122 ? 11.730 -6.867 -13.866 1.00 51.78 122 PRO A O 1
ATOM 922 N N . HIS A 1 123 ? 13.355 -6.313 -12.420 1.00 59.19 123 HIS A N 1
ATOM 923 C CA . HIS A 1 123 ? 12.465 -6.078 -11.286 1.00 59.19 123 HIS A CA 1
ATOM 924 C C . HIS A 1 123 ? 11.746 -4.740 -11.462 1.00 59.19 123 HIS A C 1
ATOM 926 O O . HIS A 1 123 ? 12.375 -3.685 -11.358 1.00 59.19 123 HIS A O 1
ATOM 932 N N . ASP A 1 124 ? 10.437 -4.782 -11.692 1.00 66.00 124 ASP A N 1
ATOM 933 C CA . ASP A 1 124 ? 9.602 -3.588 -11.597 1.00 66.00 124 ASP A CA 1
ATOM 934 C C . ASP A 1 124 ? 9.535 -3.136 -10.136 1.00 66.00 124 ASP A C 1
ATOM 936 O O . ASP A 1 124 ? 9.330 -3.946 -9.223 1.00 66.00 124 ASP A O 1
ATOM 940 N N . THR A 1 125 ? 9.763 -1.839 -9.923 1.00 71.69 125 THR A N 1
ATOM 941 C CA . THR A 1 125 ? 9.710 -1.200 -8.606 1.00 71.69 125 THR A CA 1
ATOM 942 C C . THR A 1 125 ? 8.722 -0.045 -8.654 1.00 71.69 125 THR A C 1
ATOM 944 O O . THR A 1 125 ? 8.778 0.779 -9.565 1.00 71.69 125 THR A O 1
ATOM 947 N N . ILE A 1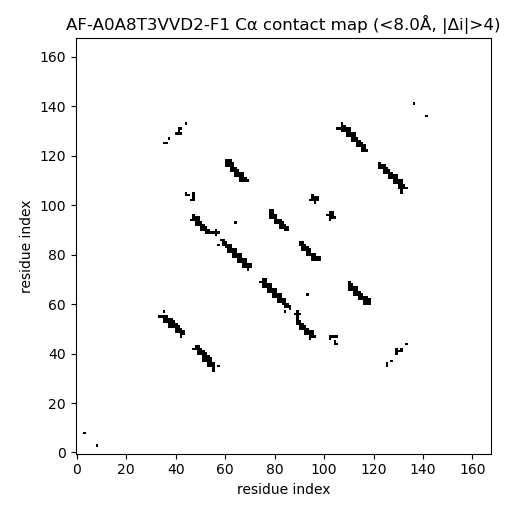 126 ? 7.830 0.010 -7.672 1.00 74.50 126 ILE A N 1
ATOM 948 C CA . ILE A 1 126 ? 6.790 1.027 -7.535 1.00 74.50 126 ILE A CA 1
ATOM 949 C C . ILE A 1 126 ? 7.011 1.731 -6.202 1.00 74.50 126 ILE A C 1
ATOM 951 O O . ILE A 1 126 ? 7.188 1.076 -5.175 1.00 74.50 126 ILE A O 1
ATOM 955 N N . PHE A 1 127 ? 6.964 3.059 -6.224 1.00 78.75 127 PHE A N 1
ATOM 956 C CA . PHE A 1 127 ? 7.119 3.898 -5.042 1.00 78.75 127 PHE A CA 1
ATOM 957 C C . PHE A 1 127 ? 5.837 4.683 -4.817 1.00 78.75 127 PHE A C 1
ATOM 959 O O . PHE A 1 127 ? 5.327 5.315 -5.743 1.00 78.75 127 PHE A O 1
ATOM 966 N N . PHE A 1 128 ? 5.330 4.678 -3.590 1.00 77.44 128 PHE A N 1
ATOM 967 C CA . PHE A 1 128 ? 4.221 5.547 -3.217 1.00 77.44 128 PHE A CA 1
ATOM 968 C C . PHE A 1 128 ? 4.294 5.945 -1.750 1.00 77.44 128 PHE A C 1
ATOM 970 O O . PHE A 1 128 ? 4.962 5.324 -0.923 1.00 77.44 128 PHE A O 1
ATOM 977 N N . THR A 1 129 ? 3.577 7.014 -1.431 1.00 78.56 129 THR A N 1
ATOM 978 C CA . THR A 1 129 ? 3.409 7.475 -0.061 1.00 78.56 129 THR A CA 1
ATOM 979 C C . THR A 1 129 ? 2.044 7.026 0.440 1.00 78.56 129 THR A C 1
ATOM 981 O O . THR A 1 129 ? 1.020 7.300 -0.184 1.00 78.56 129 THR A O 1
ATOM 984 N N . LEU A 1 130 ? 2.038 6.316 1.561 1.00 78.81 130 LEU A N 1
ATOM 985 C CA . LEU A 1 130 ? 0.850 5.860 2.261 1.00 78.81 130 LEU A CA 1
ATOM 986 C C . LEU A 1 130 ? 0.555 6.823 3.411 1.00 78.81 130 LEU A C 1
ATOM 988 O O . LEU A 1 130 ? 1.338 6.936 4.354 1.00 78.81 130 LEU A O 1
ATOM 992 N N . GLU A 1 131 ? -0.587 7.496 3.352 1.00 76.31 131 GLU A N 1
ATOM 993 C CA . GLU A 1 131 ? -1.080 8.292 4.473 1.00 76.31 131 GLU A CA 1
ATOM 994 C C . GLU A 1 131 ? -1.745 7.342 5.478 1.00 76.31 131 GLU A C 1
ATOM 996 O O . GLU A 1 131 ? -2.878 6.897 5.280 1.00 76.31 131 GLU A O 1
ATOM 1001 N N . VAL A 1 132 ? -1.031 6.988 6.548 1.00 72.62 132 VAL A N 1
ATOM 1002 C CA . VAL A 1 132 ? -1.620 6.204 7.635 1.00 72.62 132 VAL A CA 1
ATOM 1003 C C . VAL A 1 132 ? -2.382 7.169 8.526 1.00 72.62 132 VAL A C 1
ATOM 1005 O O . VAL A 1 132 ? -1.799 7.944 9.287 1.00 72.62 132 VAL A O 1
ATOM 1008 N N . SER A 1 133 ? -3.701 7.142 8.396 1.00 64.81 133 SER A N 1
ATOM 1009 C CA . SER A 1 133 ? -4.600 7.766 9.348 1.00 64.81 133 SER A CA 1
ATOM 1010 C C . SER A 1 133 ? -5.388 6.660 10.023 1.00 64.81 133 SER A C 1
ATOM 1012 O O . SER A 1 133 ? -6.277 6.060 9.420 1.00 64.81 133 SER A O 1
ATOM 1014 N N . ASP A 1 134 ? -5.078 6.417 11.290 1.00 57.00 134 ASP A N 1
ATOM 1015 C CA . ASP A 1 134 ? -5.998 5.818 12.237 1.00 57.00 134 ASP A CA 1
ATOM 1016 C C . ASP A 1 134 ? -7.187 6.772 12.341 1.00 57.00 134 ASP A C 1
ATOM 1018 O O . ASP A 1 134 ? -7.276 7.598 13.253 1.00 57.00 134 ASP A O 1
ATOM 1022 N N . HIS A 1 135 ? -8.132 6.688 11.408 1.00 50.59 135 HIS A N 1
ATOM 1023 C CA . HIS A 1 135 ? -9.466 7.211 11.652 1.00 50.59 135 HIS A CA 1
ATOM 1024 C C . HIS A 1 135 ? -10.163 6.240 12.612 1.00 50.59 135 HIS A C 1
ATOM 1026 O O . HIS A 1 135 ? -11.142 5.572 12.288 1.00 50.59 135 HIS A O 1
ATOM 1032 N N . VAL A 1 136 ? -9.606 6.120 13.820 1.00 49.81 136 VAL A N 1
ATOM 1033 C CA . VAL A 1 136 ? -10.337 5.625 14.975 1.00 49.81 136 VAL A CA 1
ATOM 1034 C C . VAL A 1 136 ? -11.406 6.675 15.184 1.00 49.81 136 VAL A C 1
ATOM 1036 O O . VAL A 1 136 ? -11.106 7.752 15.695 1.00 49.81 136 VAL A O 1
ATOM 1039 N N . TYR A 1 137 ? -12.626 6.392 14.718 1.00 47.88 137 TYR A N 1
ATOM 1040 C CA . TYR A 1 137 ? -13.766 7.256 14.984 1.00 47.88 137 TYR A CA 1
ATOM 1041 C C . TYR A 1 137 ? -13.758 7.561 16.472 1.00 47.88 137 TYR A C 1
ATOM 1043 O O . TYR A 1 137 ? -13.920 6.662 17.306 1.00 47.88 137 TYR A O 1
ATOM 1051 N N . SER A 1 138 ? -13.523 8.824 16.808 1.00 48.78 138 SER A N 1
ATOM 1052 C CA . SER A 1 138 ? -13.595 9.232 18.198 1.00 48.78 138 SER A CA 1
ATOM 1053 C C . SER A 1 138 ? -15.006 8.928 18.707 1.00 48.78 138 SER A C 1
ATOM 1055 O O . SER A 1 138 ? -15.977 8.914 17.940 1.00 48.78 138 SER A O 1
ATOM 1057 N N . THR A 1 139 ? -15.159 8.696 20.011 1.00 55.12 139 THR A N 1
ATOM 1058 C CA . THR A 1 139 ? -16.487 8.503 20.613 1.00 55.12 139 THR A CA 1
ATOM 1059 C C . THR A 1 139 ? -17.441 9.634 20.208 1.00 55.12 139 THR A C 1
ATOM 1061 O O . THR A 1 139 ? -18.623 9.397 19.986 1.00 55.12 139 THR A O 1
ATOM 1064 N N . GLU A 1 140 ? -16.920 10.851 20.038 1.00 55.84 140 GLU A N 1
ATOM 1065 C CA . GLU A 1 140 ? -17.668 12.025 19.588 1.00 55.84 140 GLU A CA 1
ATOM 1066 C C . GLU A 1 140 ? -18.159 11.898 18.137 1.0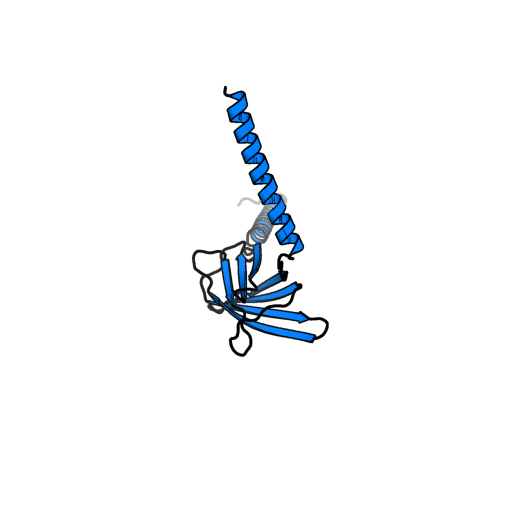0 55.84 140 GLU A C 1
ATOM 1068 O O . GLU A 1 140 ? -19.336 12.141 17.866 1.00 55.84 140 GLU A O 1
ATOM 1073 N N . GLU A 1 141 ? -17.318 11.441 17.209 1.00 47.41 141 GLU A N 1
ATOM 1074 C CA . GLU A 1 141 ? -17.710 11.199 15.814 1.00 47.41 141 GLU A CA 1
ATOM 1075 C C . GLU A 1 141 ? -18.679 10.020 15.680 1.00 47.41 141 GLU A C 1
ATOM 1077 O O . GLU A 1 141 ? -19.660 10.118 14.939 1.00 47.41 141 GLU A O 1
ATOM 1082 N N . MET A 1 142 ? -18.486 8.939 16.448 1.00 58.12 142 MET A N 1
ATOM 1083 C CA . MET A 1 142 ? -19.446 7.827 16.494 1.00 58.12 142 MET A CA 1
ATOM 1084 C C . MET A 1 142 ? -20.812 8.280 17.024 1.00 58.12 142 MET A C 1
ATOM 1086 O O . MET A 1 142 ? -21.850 7.871 16.495 1.00 58.12 142 MET A O 1
ATOM 1090 N N . ILE A 1 143 ? -20.831 9.155 18.035 1.00 69.12 143 ILE A N 1
ATOM 1091 C CA . ILE A 1 143 ? -22.063 9.764 18.551 1.00 69.12 143 ILE A CA 1
ATOM 1092 C C . ILE A 1 143 ? -22.717 10.639 17.474 1.00 69.12 143 ILE A C 1
ATOM 1094 O O . ILE A 1 143 ? -23.924 10.529 17.257 1.00 69.12 143 ILE A O 1
ATOM 1098 N N . MET A 1 144 ? -21.948 11.463 16.758 1.00 65.12 144 MET A N 1
ATOM 1099 C CA . MET A 1 144 ? -22.469 12.335 15.697 1.00 65.12 144 MET A CA 1
ATOM 1100 C C . MET A 1 144 ? -23.059 11.541 14.523 1.00 65.12 144 MET A C 1
ATOM 1102 O O . MET A 1 144 ? -24.152 11.867 14.050 1.00 65.12 144 MET A O 1
ATOM 1106 N N . ILE A 1 145 ? -22.396 10.461 14.100 1.00 65.69 145 ILE A N 1
ATOM 1107 C CA . ILE A 1 145 ? -22.913 9.537 13.080 1.00 65.69 145 ILE A CA 1
ATOM 1108 C C . ILE A 1 145 ? -24.192 8.854 13.585 1.00 65.69 145 ILE A C 1
ATOM 1110 O O . ILE A 1 145 ? -25.194 8.813 12.867 1.00 65.69 145 ILE A O 1
ATOM 1114 N N . GLY A 1 146 ? -24.209 8.387 14.838 1.00 70.31 146 GLY A N 1
ATOM 1115 C CA . GLY A 1 146 ? -25.393 7.787 15.460 1.00 70.31 146 GLY A CA 1
ATOM 1116 C C . GLY A 1 146 ? -26.596 8.737 15.509 1.00 70.31 146 GLY A C 1
ATOM 1117 O O . GLY A 1 146 ? -27.714 8.349 15.159 1.00 70.31 146 GLY A O 1
ATOM 1118 N N . ILE A 1 147 ? -26.372 10.004 15.871 1.00 80.50 147 ILE A N 1
ATOM 1119 C CA . ILE A 1 147 ? -27.403 11.052 15.881 1.00 80.50 147 ILE A CA 1
ATOM 1120 C C . ILE A 1 147 ? -27.918 11.316 14.460 1.00 80.50 147 ILE A C 1
ATOM 1122 O O . ILE A 1 147 ? -29.133 11.376 14.253 1.00 80.50 147 ILE A O 1
ATOM 1126 N N . ALA A 1 148 ? -27.029 11.432 13.471 1.00 70.56 148 ALA A N 1
ATOM 1127 C CA . ALA A 1 148 ? -27.413 11.669 12.080 1.00 70.56 148 ALA A CA 1
ATOM 1128 C C . ALA A 1 148 ? -28.298 10.538 11.524 1.00 70.56 148 ALA A C 1
ATOM 1130 O O . ALA A 1 148 ? -29.336 10.805 10.908 1.00 70.56 148 ALA A O 1
ATOM 1131 N N . VAL A 1 149 ? -27.945 9.280 11.806 1.00 77.50 149 VAL A N 1
ATOM 1132 C CA . VAL A 1 149 ? -28.747 8.108 11.423 1.00 77.50 149 VAL A CA 1
ATOM 1133 C C . VAL A 1 149 ? -30.117 8.135 12.108 1.00 77.50 149 VAL A C 1
ATOM 1135 O O . VAL A 1 149 ? -31.137 7.937 11.444 1.00 77.50 149 VAL A O 1
ATOM 1138 N N . ALA A 1 150 ? -30.178 8.454 13.404 1.00 79.50 150 ALA A N 1
ATOM 1139 C CA . ALA A 1 150 ? -31.442 8.556 14.135 1.00 79.50 150 ALA A CA 1
ATOM 1140 C C . ALA A 1 150 ? -32.370 9.645 13.562 1.00 79.50 150 ALA A C 1
ATOM 1142 O O . ALA A 1 150 ? -33.567 9.405 13.378 1.00 79.50 150 ALA A O 1
ATOM 1143 N N . PHE A 1 151 ? -31.828 10.817 13.212 1.00 83.94 151 PHE A N 1
ATOM 1144 C CA . PHE A 1 151 ? -32.591 11.884 12.557 1.00 83.94 151 PHE A CA 1
ATOM 1145 C C . PHE A 1 151 ? -33.104 11.473 11.178 1.00 83.94 151 PHE A C 1
ATOM 1147 O O . PHE A 1 151 ? -34.245 11.789 10.833 1.00 83.94 151 PHE A O 1
ATOM 1154 N N . MET A 1 152 ? -32.297 10.750 10.401 1.00 78.31 152 MET A N 1
ATOM 1155 C CA . MET A 1 152 ? -32.705 10.267 9.085 1.00 78.31 152 MET A CA 1
ATOM 1156 C C . MET A 1 152 ? -33.865 9.267 9.202 1.00 78.31 152 MET A C 1
ATOM 1158 O O . MET A 1 152 ? -34.877 9.417 8.514 1.00 78.31 152 MET A O 1
ATOM 1162 N N . VAL A 1 153 ? -33.783 8.312 10.135 1.00 83.31 153 VAL A N 1
ATOM 1163 C CA . VAL A 1 153 ? -34.877 7.366 10.420 1.00 83.31 153 VAL A CA 1
ATOM 1164 C C . VAL A 1 153 ? -36.134 8.108 10.876 1.00 83.31 153 VAL A C 1
ATOM 1166 O O . VAL A 1 153 ? -37.226 7.848 10.369 1.00 83.31 153 VAL A O 1
ATOM 1169 N N . PHE A 1 154 ? -35.996 9.080 11.778 1.00 86.44 154 PHE A N 1
ATOM 1170 C CA . PHE A 1 154 ? -37.120 9.888 12.249 1.00 86.44 154 PHE A CA 1
ATOM 1171 C C . PHE A 1 154 ? -37.786 10.683 11.115 1.00 86.44 154 PHE A C 1
ATOM 1173 O O . PHE A 1 154 ? -39.015 10.715 11.012 1.00 86.44 154 PHE A O 1
ATOM 1180 N N . ALA A 1 155 ? -36.995 11.273 10.216 1.00 79.56 155 ALA A N 1
ATOM 1181 C CA . ALA A 1 155 ? -37.499 11.986 9.046 1.00 79.56 155 ALA A CA 1
ATOM 1182 C C . ALA A 1 155 ? -38.269 11.057 8.093 1.00 79.56 155 ALA A C 1
ATOM 1184 O O . ALA A 1 155 ? -39.341 11.428 7.607 1.00 79.56 155 ALA A O 1
ATOM 1185 N N . VAL A 1 156 ? -37.773 9.835 7.873 1.00 84.94 156 VAL A N 1
ATOM 1186 C CA . VAL A 1 156 ? -38.462 8.813 7.071 1.00 84.94 156 VAL A CA 1
ATOM 1187 C C . VAL A 1 156 ? -39.791 8.417 7.719 1.00 84.94 156 VAL A C 1
ATOM 1189 O O . VAL A 1 156 ? -40.818 8.399 7.039 1.00 84.94 156 VAL A O 1
ATOM 1192 N N . VAL A 1 157 ? -39.816 8.178 9.032 1.00 86.88 157 VAL A N 1
ATOM 1193 C CA . VAL A 1 157 ? -41.051 7.854 9.769 1.00 86.88 157 VAL A CA 1
ATOM 1194 C C . VAL A 1 157 ? -42.070 8.991 9.663 1.00 86.88 157 VAL A C 1
ATOM 1196 O O . VAL A 1 157 ? -43.234 8.748 9.336 1.00 86.88 157 VAL A O 1
ATOM 1199 N N . LEU A 1 158 ? -41.649 10.244 9.856 1.00 86.12 158 LEU A N 1
ATOM 1200 C CA . LEU A 1 158 ? -42.525 11.406 9.688 1.00 86.12 158 LEU A CA 1
ATOM 1201 C C . LEU A 1 158 ? -43.051 11.540 8.256 1.00 86.12 158 LEU A C 1
ATOM 1203 O O . LEU A 1 158 ? -44.220 11.885 8.062 1.00 86.12 158 LEU A O 1
ATOM 1207 N N . ALA A 1 159 ? -42.219 11.267 7.251 1.00 79.81 159 ALA A N 1
ATOM 1208 C CA . ALA A 1 159 ? -42.635 11.281 5.853 1.00 79.81 159 ALA A CA 1
ATOM 1209 C C . ALA A 1 159 ? -43.692 10.200 5.567 1.00 79.81 159 ALA A C 1
ATOM 1211 O O . ALA A 1 159 ? -44.690 10.484 4.899 1.00 79.81 159 ALA A O 1
ATOM 1212 N N . VAL A 1 160 ? -43.529 8.996 6.125 1.00 83.25 160 VAL A N 1
ATOM 1213 C CA . VAL A 1 160 ? -44.503 7.898 6.015 1.00 83.25 160 VAL A CA 1
ATOM 1214 C C . VAL A 1 160 ? -45.817 8.254 6.709 1.00 83.25 160 VAL A C 1
ATOM 1216 O O . VAL A 1 160 ? -46.877 8.129 6.097 1.00 83.25 160 VAL A O 1
ATOM 1219 N N . ILE A 1 161 ? -45.773 8.774 7.939 1.00 83.62 161 ILE A N 1
ATOM 1220 C CA . ILE A 1 161 ? -46.976 9.207 8.667 1.00 83.62 161 ILE A CA 1
ATOM 1221 C C . ILE A 1 161 ? -47.706 10.303 7.885 1.00 83.62 161 ILE A C 1
ATOM 1223 O O . ILE A 1 161 ? -48.911 10.201 7.660 1.00 83.62 161 ILE A O 1
ATOM 1227 N N . ARG A 1 162 ? -46.989 11.326 7.400 1.00 77.44 162 ARG A N 1
ATOM 1228 C CA . ARG A 1 162 ? -47.583 12.383 6.563 1.00 77.44 162 ARG A CA 1
ATOM 1229 C C . ARG A 1 162 ? -48.219 11.827 5.293 1.00 77.44 162 ARG A C 1
ATOM 1231 O O . ARG A 1 162 ? -49.272 12.316 4.892 1.00 77.44 162 ARG A O 1
ATOM 1238 N N . ARG A 1 163 ? -47.603 10.823 4.666 1.00 77.06 163 ARG A N 1
ATOM 1239 C CA . ARG A 1 163 ? -48.148 10.160 3.475 1.00 77.06 163 ARG A CA 1
ATOM 1240 C C . ARG A 1 163 ? -49.435 9.393 3.787 1.00 77.06 163 ARG A C 1
ATOM 1242 O O . ARG A 1 163 ? -50.373 9.480 3.005 1.00 77.06 163 ARG A O 1
ATOM 1249 N N . ILE A 1 164 ? -49.504 8.705 4.926 1.00 75.19 164 ILE A N 1
ATOM 1250 C CA . ILE A 1 164 ? -50.707 7.986 5.376 1.00 75.19 164 ILE A CA 1
ATOM 1251 C C . ILE A 1 164 ? -51.837 8.967 5.716 1.00 75.19 164 ILE A C 1
ATOM 1253 O O . ILE A 1 164 ? -52.978 8.746 5.323 1.00 75.19 164 ILE A O 1
ATOM 1257 N N . VAL A 1 165 ? -51.524 10.071 6.400 1.00 72.38 165 VAL A N 1
ATOM 1258 C CA . VAL A 1 165 ? -52.515 11.083 6.806 1.00 72.38 165 VAL A CA 1
ATOM 1259 C C . VAL A 1 165 ? -53.060 11.881 5.617 1.00 72.38 165 VAL A C 1
ATOM 1261 O O . VAL A 1 165 ? -54.224 12.248 5.639 1.00 72.38 165 VAL A O 1
ATOM 1264 N N . ARG A 1 166 ? -52.257 12.139 4.573 1.00 66.50 166 ARG A N 1
ATOM 1265 C CA . ARG A 1 166 ? -52.720 12.812 3.339 1.00 66.50 166 ARG A CA 1
ATOM 1266 C C . ARG A 1 166 ? -53.391 11.878 2.325 1.00 66.50 166 ARG A C 1
ATOM 1268 O O . ARG A 1 166 ? -53.956 12.363 1.354 1.00 66.50 166 ARG A O 1
ATOM 1275 N N . GLY A 1 167 ? -53.245 10.564 2.495 1.00 53.34 167 GLY A N 1
ATOM 1276 C CA . GLY A 1 167 ? -53.829 9.538 1.623 1.00 53.34 167 GLY A CA 1
ATOM 1277 C C . GLY A 1 167 ? -55.191 9.009 2.091 1.00 53.34 167 GLY A C 1
ATOM 1278 O O . GLY A 1 167 ? -55.721 8.099 1.456 1.00 53.34 167 GLY A O 1
ATOM 1279 N N . ARG A 1 168 ? -55.725 9.546 3.193 1.00 47.38 168 ARG A N 1
ATOM 1280 C CA . ARG A 1 168 ? -57.124 9.432 3.624 1.00 47.38 168 ARG A CA 1
ATOM 1281 C C . ARG A 1 168 ? -57.821 10.767 3.410 1.00 47.38 168 ARG A C 1
ATOM 1283 O O . ARG A 1 168 ? -59.038 10.721 3.142 1.00 47.38 168 ARG A O 1
#

Solvent-accessible surface area (backbone atoms only — not comparable to full-atom values): 9598 Å² total; per-residue (Å²): 135,84,81,73,52,73,68,59,56,50,52,54,52,52,53,50,50,51,52,51,50,50,51,49,51,51,47,60,70,70,62,56,71,82,70,80,41,77,68,46,66,48,73,39,70,91,73,16,32,39,41,37,34,37,73,46,72,69,80,71,37,47,32,38,37,39,38,39,40,66,43,96,88,79,46,77,46,81,37,64,25,61,25,58,39,47,88,88,46,42,42,37,48,29,50,37,25,47,101,84,69,45,74,39,70,79,68,72,46,77,26,46,36,41,36,34,43,71,58,64,85,80,64,57,72,41,78,50,75,39,73,39,67,80,78,68,71,45,74,67,53,51,48,52,52,51,50,52,53,52,51,52,52,51,51,51,51,53,52,49,52,53,51,56,66,72,72,107

Foldseek 3Di:
DDPDDVVNVVVVVVVVVVVVVVVVVVCVVVVPPPPFAWPDWDADQVQQKIKTATPDADDFAKKKKWKWDADVVPGIDIWIWIWGRDPPGSMIMTQTADPVRHGDGDDAAKIKMWMWGPPDPPIDIDIDIDGDDPPPPDPVNVVVVVVVVVVVVVVVVVVVVVVVVVVD

Mean predicted aligned error: 16.28 Å

pLDDT: mean 70.13, std 10.64, range [45.62, 86.88]

Sequence (168 aa):
MVRLNPVISKIIVAVFLIAFFAVFIWAAFFLEPAETDVESATYDGAEGVITVTMKVPLADGSWVASVYVSDSDEGTMYYTTSGIVTPSADRMSFTITDSQGCLLNLPNGSKHVDVHSLAVPPHDTIFFTLEVSDHVYSTEEMIMIGIAVAFMVFAVVLAVIRRIVRGR

Secondary structure (DSSP, 8-state):
-----HHHHHHHHHHHHHHHHHHHHHHHHH-S-----EEEEEEETTTTEEEEEESSPPPSEEEEEEEEEEETTTEEEEEEEEEEE-TT-SEEEEE-B-TTSPBPPPPSEEEEEEEEE-SSSS--EEEEEEEE------HHHHHHHHHHHHHHHHHHHHHHHHHHHHT-

Nearest PDB structures (foldseek):
  8u01-assembly1_A  TM=4.227E-01  e=3.485E-02  Phocaeicola plebeius
  1f45-assembly1_A  TM=5.195E-01  e=1.038E+00  Homo sapiens
  3duh-assembly1_A  TM=5.169E-01  e=1.284E+00  Homo sapiens
  6uib-assembly1_B  TM=4.633E-01  e=1.765E+00  Homo sapiens
  8wa2-assembly1_B  TM=3.604E-01  e=1.427E+00  Chlamydomonas reinhardtii